Protein AF-A0A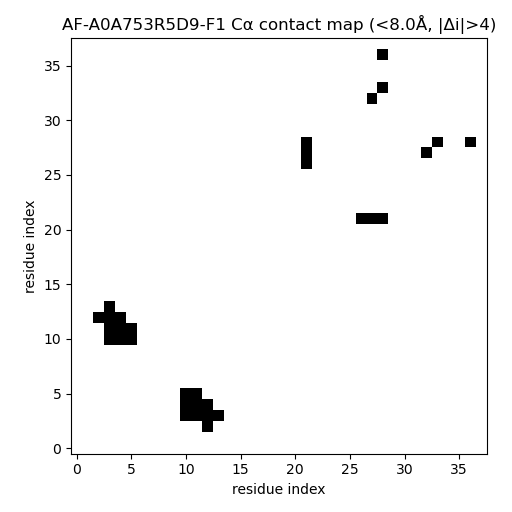753R5D9-F1 (afdb_monomer)

Structure (mmCIF, N/CA/C/O backbone):
data_AF-A0A753R5D9-F1
#
_entry.id   AF-A0A753R5D9-F1
#
loop_
_atom_site.group_PDB
_atom_site.id
_atom_site.type_symbol
_atom_site.label_atom_id
_atom_site.label_alt_id
_atom_site.label_comp_id
_atom_site.label_asym_id
_atom_site.label_entity_id
_atom_site.label_seq_id
_atom_site.pdbx_PDB_ins_code
_atom_site.Cartn_x
_atom_site.Cartn_y
_atom_site.Cartn_z
_atom_site.occupancy
_atom_site.B_iso_or_equiv
_atom_site.auth_seq_id
_atom_site.auth_comp_id
_atom_site.auth_asym_id
_atom_s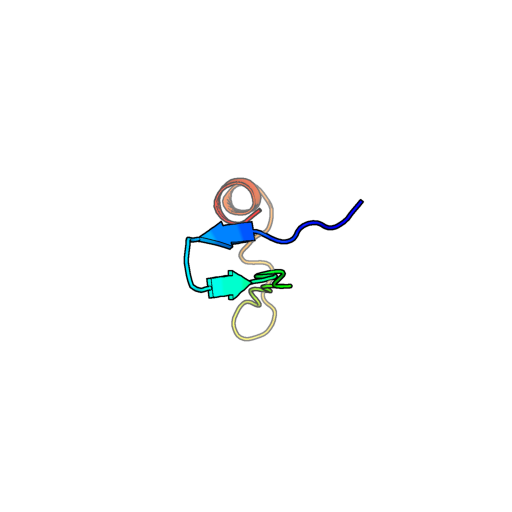ite.auth_atom_id
_atom_site.pdbx_PDB_model_num
ATOM 1 N N . MET A 1 1 ? 4.294 -18.785 -20.145 1.00 51.28 1 MET A N 1
ATOM 2 C CA . MET A 1 1 ? 4.788 -17.596 -20.870 1.00 51.28 1 MET A CA 1
ATOM 3 C C . MET A 1 1 ? 5.284 -16.637 -19.803 1.00 51.28 1 MET A C 1
ATOM 5 O O . MET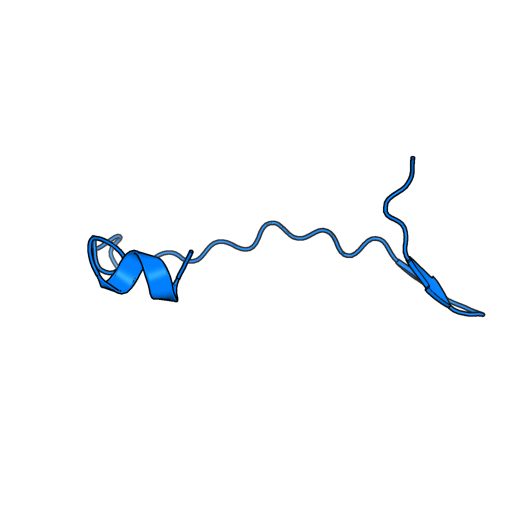 A 1 1 ? 4.494 -16.288 -18.942 1.00 51.28 1 MET A O 1
ATOM 9 N N . GLY A 1 2 ? 6.597 -16.418 -19.708 1.00 67.75 2 GLY A N 1
ATOM 10 C CA . GLY A 1 2 ? 7.220 -15.826 -18.517 1.00 67.75 2 GLY A CA 1
ATOM 11 C C . GLY A 1 2 ? 6.936 -14.331 -18.382 1.00 67.75 2 GLY A C 1
ATOM 12 O O . GLY A 1 2 ? 7.243 -13.569 -19.291 1.00 67.75 2 GLY A O 1
ATOM 13 N N . ASP A 1 3 ? 6.379 -13.913 -17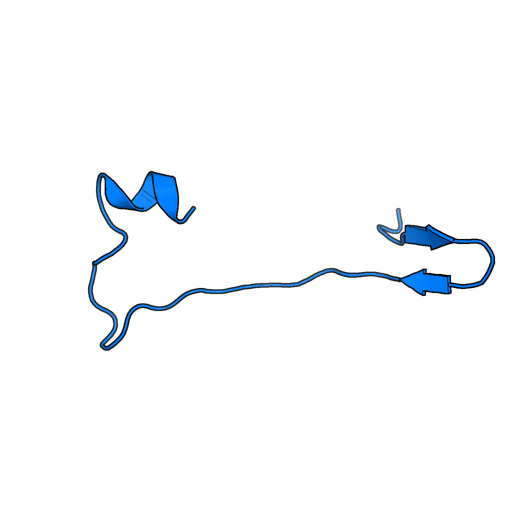.244 1.00 72.19 3 ASP A N 1
ATOM 14 C CA . ASP A 1 3 ? 6.107 -12.509 -16.884 1.00 72.19 3 ASP A CA 1
ATOM 15 C C . ASP A 1 3 ? 7.381 -11.746 -16.466 1.00 72.19 3 ASP A C 1
ATOM 17 O O . ASP A 1 3 ? 7.412 -11.024 -15.466 1.00 72.19 3 ASP A O 1
ATOM 21 N N . GLU A 1 4 ? 8.476 -11.964 -17.182 1.00 79.69 4 GLU A N 1
ATOM 22 C CA . GLU A 1 4 ? 9.792 -11.441 -16.837 1.00 79.69 4 GLU A CA 1
ATOM 23 C C . GLU A 1 4 ? 10.067 -10.184 -17.661 1.00 79.69 4 GLU A C 1
ATOM 25 O O . GLU A 1 4 ? 10.013 -10.207 -18.892 1.00 79.69 4 GLU A O 1
ATOM 30 N N . LYS A 1 5 ? 10.368 -9.073 -16.986 1.00 82.94 5 LYS A N 1
ATOM 31 C CA . LYS A 1 5 ? 10.744 -7.816 -17.644 1.00 8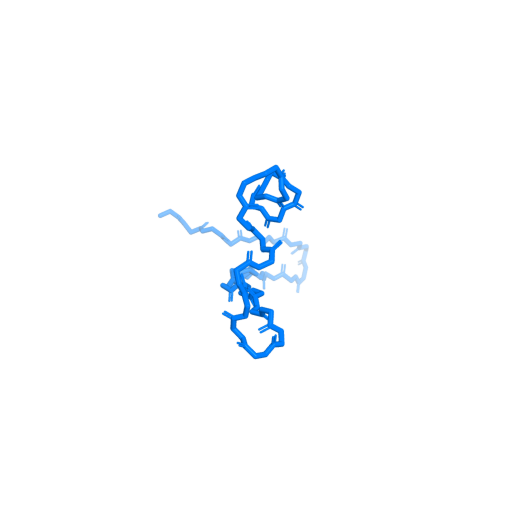2.94 5 LYS A CA 1
ATOM 32 C C . LYS A 1 5 ? 12.263 -7.746 -17.779 1.00 82.94 5 LYS A C 1
ATOM 34 O O . LYS A 1 5 ? 12.984 -8.228 -16.907 1.00 82.94 5 LYS A O 1
ATOM 39 N N . SER A 1 6 ? 12.758 -7.148 -18.861 1.00 86.44 6 SER A N 1
ATOM 40 C CA . SER A 1 6 ? 14.197 -7.032 -19.114 1.00 86.44 6 SER A CA 1
ATOM 41 C C . SER A 1 6 ? 14.610 -5.675 -19.676 1.00 86.44 6 SER A C 1
ATOM 43 O O . SER A 1 6 ? 13.930 -5.119 -20.535 1.00 86.44 6 SER A O 1
ATOM 45 N N . LEU A 1 7 ? 15.769 -5.200 -19.228 1.00 87.56 7 LEU A N 1
ATOM 46 C CA . LEU A 1 7 ? 16.580 -4.130 -19.806 1.00 87.56 7 LEU A CA 1
ATOM 47 C C . LEU A 1 7 ? 17.925 -4.721 -20.273 1.00 87.56 7 LEU A C 1
ATOM 49 O O . LEU A 1 7 ? 18.223 -5.877 -19.976 1.00 87.56 7 LEU A O 1
ATOM 53 N N . ALA A 1 8 ? 18.763 -3.921 -20.943 1.00 86.81 8 ALA A N 1
ATOM 54 C CA . ALA A 1 8 ? 20.029 -4.363 -21.548 1.00 86.81 8 ALA A CA 1
ATOM 55 C C . ALA A 1 8 ? 20.955 -5.184 -20.622 1.00 86.81 8 ALA A C 1
ATOM 57 O O . ALA A 1 8 ? 21.657 -6.071 -21.099 1.00 86.81 8 ALA A O 1
ATOM 58 N N . HIS A 1 9 ? 20.926 -4.939 -19.308 1.00 84.88 9 HIS A N 1
ATOM 59 C CA . HIS A 1 9 ? 21.752 -5.659 -18.328 1.00 84.88 9 HIS A CA 1
ATOM 60 C C . HIS A 1 9 ? 20.985 -6.176 -17.107 1.00 84.88 9 HIS A C 1
ATOM 62 O O . HIS A 1 9 ? 21.601 -6.642 -16.151 1.00 84.88 9 HIS A O 1
ATOM 68 N N . THR A 1 10 ? 19.651 -6.134 -17.118 1.00 81.69 10 THR A N 1
ATOM 69 C CA . THR A 1 10 ? 18.865 -6.555 -15.950 1.00 81.69 10 THR A CA 1
ATOM 70 C C . THR A 1 10 ? 17.612 -7.277 -16.396 1.00 81.69 10 THR A C 1
ATOM 72 O O . THR A 1 10 ? 16.875 -6.780 -17.240 1.00 81.69 10 THR A O 1
ATOM 75 N N . ARG A 1 11 ? 17.331 -8.432 -15.796 1.00 85.50 11 ARG A N 1
ATOM 76 C CA . ARG A 1 11 ? 16.051 -9.136 -15.927 1.00 85.50 11 ARG A CA 1
ATOM 77 C C . ARG A 1 11 ? 15.435 -9.242 -14.542 1.00 85.50 11 ARG A C 1
ATOM 79 O O . ARG A 1 11 ? 16.147 -9.542 -13.587 1.00 85.50 11 ARG A O 1
ATOM 86 N N . TRP A 1 12 ? 14.146 -8.960 -14.418 1.00 87.38 12 TRP A N 1
ATOM 87 C CA . TRP A 1 12 ? 13.455 -9.002 -13.135 1.00 87.38 12 TRP A CA 1
ATOM 88 C C . TRP A 1 12 ? 12.040 -9.544 -13.268 1.00 87.38 12 TRP A C 1
ATOM 90 O O . TRP A 1 12 ? 11.340 -9.333 -14.259 1.00 87.38 12 TRP A O 1
ATOM 100 N N . ASN A 1 13 ? 11.607 -10.210 -12.206 1.00 83.12 13 ASN A N 1
ATOM 101 C CA . ASN A 1 13 ? 10.260 -10.728 -12.048 1.00 83.12 13 ASN A CA 1
ATOM 102 C C . ASN A 1 13 ? 9.679 -10.154 -10.748 1.00 83.12 13 ASN A C 1
ATOM 104 O O . ASN A 1 13 ? 9.714 -10.778 -9.691 1.00 83.12 13 ASN A O 1
ATOM 108 N N . CYS A 1 14 ? 9.216 -8.905 -10.826 1.00 84.44 14 CYS A N 1
ATOM 109 C CA . CYS A 1 14 ? 8.731 -8.117 -9.687 1.00 84.44 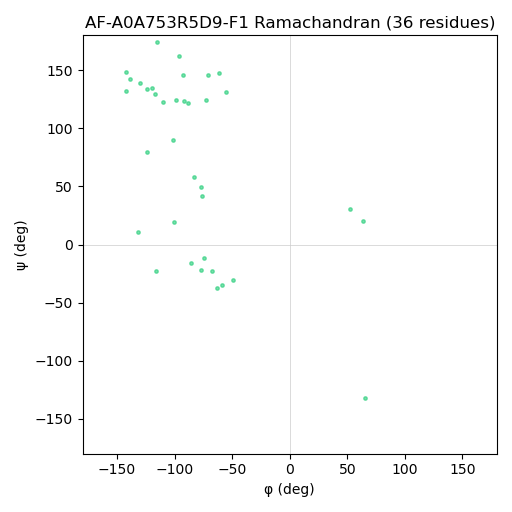14 CYS A CA 1
ATOM 110 C C . CYS A 1 14 ? 7.265 -8.433 -9.351 1.00 84.44 14 CYS A C 1
ATOM 112 O O . CYS A 1 14 ? 6.407 -7.549 -9.386 1.00 84.44 14 CYS A O 1
ATOM 114 N N . LYS A 1 15 ? 6.961 -9.700 -9.062 1.00 87.06 15 LYS A N 1
ATOM 115 C CA . LYS A 1 15 ? 5.641 -10.115 -8.572 1.00 87.06 15 LYS A CA 1
ATOM 116 C C . LYS A 1 15 ? 5.601 -10.011 -7.053 1.00 87.06 15 LYS A C 1
ATOM 118 O O . LYS A 1 15 ? 6.374 -10.674 -6.369 1.00 87.06 15 LYS A O 1
ATOM 123 N N . TYR A 1 16 ? 4.670 -9.217 -6.532 1.00 88.06 16 TYR A N 1
ATOM 124 C CA . TYR A 1 16 ? 4.496 -9.024 -5.095 1.0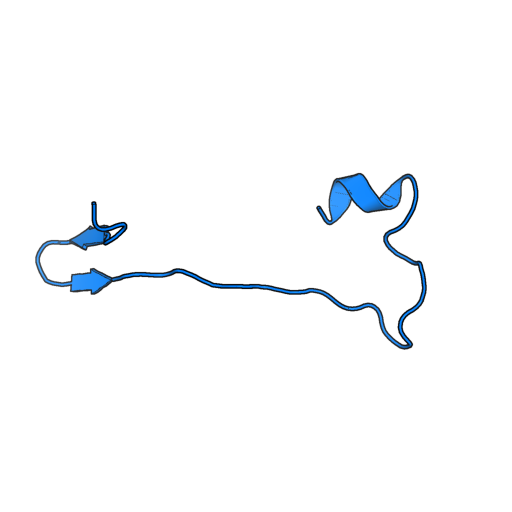0 88.06 16 TYR A CA 1
ATOM 125 C C . TYR A 1 16 ? 3.037 -9.215 -4.691 1.00 88.06 16 TYR A C 1
ATOM 127 O O . TYR A 1 16 ? 2.128 -8.739 -5.366 1.00 88.06 16 TYR A O 1
ATOM 135 N N . HIS A 1 17 ? 2.828 -9.882 -3.557 1.00 85.81 17 HIS A N 1
ATOM 136 C CA . HIS A 1 17 ? 1.532 -9.976 -2.896 1.00 85.81 17 HIS A CA 1
ATOM 137 C C . HIS A 1 17 ? 1.509 -8.992 -1.720 1.00 85.81 17 HIS A C 1
ATOM 139 O O . HIS A 1 17 ? 1.949 -9.308 -0.614 1.00 85.81 17 HIS A O 1
ATOM 145 N N . ILE A 1 18 ? 1.063 -7.766 -1.992 1.00 86.69 18 ILE A N 1
ATOM 146 C CA . ILE A 1 18 ? 1.036 -6.665 -1.023 1.00 86.69 18 ILE A CA 1
ATOM 147 C C . ILE A 1 18 ? -0.330 -6.663 -0.329 1.00 86.69 18 ILE A C 1
ATOM 149 O O . ILE A 1 18 ? -1.361 -6.589 -0.992 1.00 86.69 18 ILE A O 1
ATOM 153 N N . VAL A 1 19 ? -0.338 -6.742 1.005 1.00 87.56 19 VAL A N 1
ATOM 154 C CA . VAL A 1 19 ? -1.562 -6.786 1.821 1.00 87.56 19 VAL A CA 1
ATOM 155 C C . VAL A 1 19 ? -1.544 -5.665 2.849 1.00 87.56 19 VAL A C 1
ATOM 157 O O . VAL A 1 19 ? -0.561 -5.486 3.567 1.00 87.56 19 VAL A O 1
ATOM 160 N N . PHE A 1 20 ? -2.666 -4.958 2.970 1.00 83.31 20 PHE A N 1
ATOM 161 C CA . PHE A 1 20 ? -2.868 -3.919 3.974 1.00 83.31 20 PHE A CA 1
ATOM 162 C C . PHE A 1 20 ? -3.880 -4.382 5.022 1.00 83.31 20 PHE A C 1
ATOM 164 O O . PHE A 1 20 ? -5.019 -4.716 4.698 1.00 83.31 20 PHE A O 1
ATOM 171 N N . ALA A 1 21 ? -3.470 -4.384 6.293 1.00 85.62 21 ALA A N 1
ATOM 172 C CA . ALA A 1 21 ? -4.329 -4.735 7.419 1.00 85.62 21 ALA A CA 1
ATOM 173 C C . ALA A 1 21 ? -4.507 -3.530 8.361 1.00 85.62 21 ALA A C 1
ATOM 175 O O . ALA A 1 21 ? -3.518 -2.924 8.779 1.00 85.62 21 ALA A O 1
ATOM 176 N N . PRO A 1 22 ? -5.748 -3.172 8.736 1.00 87.69 22 PRO A N 1
ATOM 177 C CA . PRO A 1 22 ? -5.990 -2.072 9.657 1.00 87.69 22 PRO A CA 1
ATOM 178 C C . PRO A 1 22 ? -5.558 -2.447 11.078 1.00 87.69 22 PRO A C 1
ATOM 180 O O . PRO A 1 22 ? -5.720 -3.590 11.520 1.00 87.69 22 PRO A O 1
ATOM 183 N N . LYS A 1 23 ? -5.056 -1.462 11.832 1.00 90.00 23 LYS A N 1
ATOM 184 C CA . LYS A 1 23 ? -4.702 -1.647 13.246 1.00 90.00 23 LYS A CA 1
ATOM 185 C C . LYS A 1 23 ? -5.919 -2.181 14.016 1.00 90.00 23 LYS A C 1
ATOM 187 O O . LYS A 1 23 ? -7.023 -1.650 13.884 1.00 90.00 23 LYS A O 1
ATOM 192 N N . TYR A 1 24 ? -5.710 -3.241 14.799 1.00 91.62 24 TYR A N 1
ATOM 193 C CA . TYR A 1 24 ? -6.756 -3.988 15.518 1.00 91.62 24 TYR A CA 1
ATOM 194 C C . TYR A 1 24 ? -7.793 -4.701 14.630 1.00 91.62 24 TYR A C 1
ATOM 196 O O . TYR A 1 24 ? -8.885 -4.999 15.102 1.00 91.62 24 TYR A O 1
ATOM 204 N N . ARG A 1 25 ? -7.482 -4.964 13.348 1.00 82.69 25 ARG A N 1
ATOM 205 C CA . ARG A 1 25 ? -8.374 -5.648 12.385 1.00 82.69 25 ARG A CA 1
ATOM 206 C C . ARG A 1 25 ? -9.769 -5.019 12.283 1.00 82.69 25 ARG A C 1
ATOM 208 O O . ARG A 1 25 ? -10.757 -5.699 12.021 1.00 82.69 25 ARG A O 1
ATOM 215 N N . ARG A 1 26 ? -9.857 -3.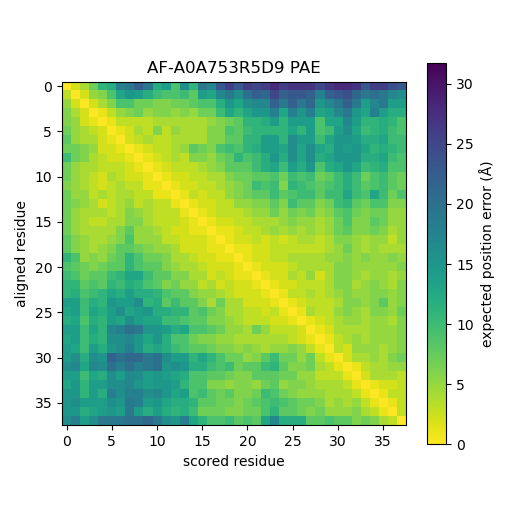703 12.491 1.00 85.50 26 ARG A N 1
ATOM 216 C CA . ARG A 1 26 ? -11.117 -2.962 12.371 1.00 85.50 26 ARG A CA 1
ATOM 217 C C . ARG A 1 26 ? -11.652 -3.059 10.948 1.00 85.50 26 ARG A C 1
ATOM 219 O O . ARG A 1 26 ? -10.882 -3.027 9.995 1.00 85.50 26 ARG A O 1
ATOM 226 N N . GLN A 1 27 ? -12.968 -3.057 10.787 1.00 82.19 27 GLN A N 1
ATOM 227 C CA . GLN A 1 27 ? -13.612 -3.016 9.473 1.00 82.19 27 GLN A CA 1
ATOM 228 C C . GLN A 1 27 ? -13.580 -1.597 8.860 1.00 82.19 27 GLN A C 1
ATOM 230 O O . GLN A 1 27 ? -14.588 -1.069 8.410 1.00 82.19 27 GLN A O 1
ATOM 235 N N . ALA A 1 28 ? -12.407 -0.952 8.852 1.00 80.88 28 ALA A N 1
ATOM 236 C CA . ALA A 1 28 ? -12.232 0.439 8.422 1.00 80.88 28 ALA A CA 1
ATOM 237 C C . ALA A 1 28 ? -12.248 0.625 6.894 1.00 80.88 28 ALA A C 1
ATOM 239 O O . ALA A 1 28 ? -12.524 1.721 6.414 1.00 80.88 28 ALA A O 1
ATOM 240 N N . PHE A 1 29 ? -11.958 -0.438 6.143 1.00 79.81 29 PHE A N 1
ATOM 241 C CA . PHE A 1 29 ? -11.900 -0.440 4.677 1.00 79.81 29 PHE A CA 1
ATOM 242 C C . PHE A 1 29 ? -13.164 -1.024 4.025 1.00 79.81 29 PHE A C 1
ATOM 244 O O . PHE A 1 29 ? -13.136 -1.439 2.871 1.00 79.81 29 PHE A O 1
ATOM 251 N N . TYR A 1 30 ? -14.271 -1.088 4.766 1.00 78.88 30 TYR A N 1
ATOM 252 C CA . TYR A 1 30 ? -15.554 -1.602 4.283 1.00 78.88 30 TYR A CA 1
ATOM 253 C C . TYR A 1 30 ? -16.459 -0.451 3.813 1.00 78.88 30 TYR A C 1
ATOM 255 O O . TYR A 1 30 ? -16.223 0.716 4.133 1.00 78.88 30 TYR A O 1
ATOM 263 N N . GLY A 1 31 ? -17.488 -0.779 3.026 1.00 80.00 31 GLY A N 1
ATOM 264 C CA . GLY A 1 31 ? -18.415 0.205 2.459 1.00 80.00 31 GLY A CA 1
ATOM 265 C C . GLY A 1 31 ? -17.731 1.152 1.471 1.00 80.00 31 GLY A C 1
ATOM 266 O O . GLY A 1 31 ? -16.972 0.716 0.607 1.00 80.00 31 GLY A O 1
ATOM 267 N N . GLU A 1 32 ? -17.973 2.453 1.619 1.00 75.19 32 GLU A N 1
ATOM 268 C CA . GLU A 1 32 ? -17.470 3.501 0.716 1.00 75.19 32 GLU A CA 1
ATOM 269 C C . GLU A 1 32 ? -15.936 3.532 0.616 1.00 75.19 32 GLU A C 1
ATOM 271 O O . GLU A 1 32 ?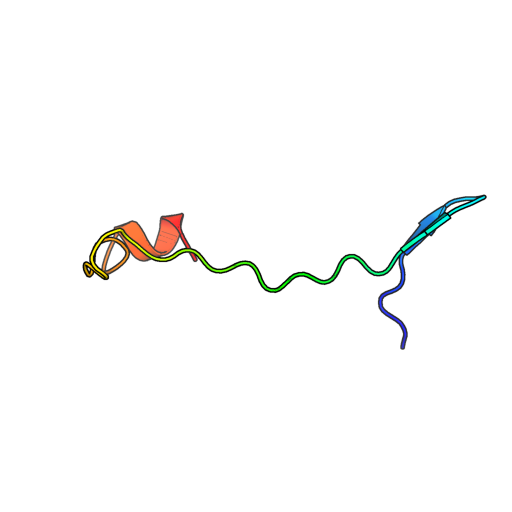 -15.379 3.752 -0.459 1.00 75.19 32 GLU A O 1
ATOM 276 N N . LYS A 1 33 ? -15.234 3.233 1.719 1.00 73.81 33 LYS A N 1
ATOM 277 C CA . LYS A 1 33 ? -13.761 3.251 1.785 1.00 73.81 33 LYS A CA 1
ATOM 278 C C . LYS A 1 33 ? -13.103 2.068 1.075 1.00 73.81 33 LYS A C 1
ATOM 280 O O . LYS A 1 33 ? -11.896 2.100 0.852 1.00 73.81 33 LYS A O 1
ATOM 285 N N . ARG A 1 34 ? -13.877 1.050 0.683 1.00 77.31 34 ARG A N 1
ATOM 286 C CA . ARG A 1 34 ? -13.371 -0.120 -0.048 1.00 77.31 34 ARG A CA 1
ATOM 287 C C . ARG A 1 34 ? -12.813 0.264 -1.416 1.00 77.31 34 ARG A C 1
ATOM 289 O O . ARG A 1 34 ? -11.783 -0.265 -1.812 1.00 77.31 34 ARG A O 1
ATOM 296 N N . ARG A 1 35 ? -13.451 1.218 -2.103 1.00 77.00 35 ARG A N 1
ATOM 297 C CA . ARG A 1 35 ? -13.057 1.656 -3.454 1.00 77.00 35 ARG A CA 1
ATOM 298 C C . ARG A 1 35 ? -11.711 2.386 -3.490 1.00 77.00 35 ARG A C 1
ATOM 300 O O . ARG A 1 35 ? -11.088 2.460 -4.535 1.00 77.00 35 ARG A O 1
ATOM 307 N N . ALA A 1 36 ? -11.285 2.952 -2.363 1.00 76.31 36 ALA A N 1
ATOM 308 C CA . ALA A 1 36 ? -10.007 3.651 -2.262 1.00 76.31 36 ALA A CA 1
ATOM 309 C C . ALA A 1 36 ? -8.828 2.709 -1.959 1.00 76.31 36 ALA A C 1
ATOM 311 O O . ALA A 1 36 ? -7.681 3.120 -2.096 1.00 76.31 36 ALA A O 1
ATOM 312 N N . VAL A 1 37 ? -9.100 1.481 -1.501 1.00 74.81 37 VAL A N 1
ATOM 313 C CA . VAL A 1 37 ? -8.079 0.545 -0.995 1.00 74.81 37 VAL A CA 1
ATOM 314 C C . VAL A 1 37 ? -7.961 -0.723 -1.845 1.00 74.81 37 VAL A C 1
ATOM 316 O O . VAL A 1 37 ? -6.916 -1.368 -1.800 1.00 74.81 37 VAL A O 1
ATOM 319 N N . GLY A 1 38 ? -9.005 -1.082 -2.599 1.00 64.31 38 GLY A N 1
ATOM 320 C CA . GLY A 1 38 ? -9.040 -2.238 -3.501 1.00 64.31 38 GLY A CA 1
ATOM 321 C C . GLY A 1 38 ? -9.027 -1.846 -4.967 1.00 64.31 38 GLY A C 1
ATOM 322 O O . GLY A 1 38 ? -9.745 -0.881 -5.311 1.00 64.31 38 GLY A O 1
#

Foldseek 3Di:
DDPWDDDPPDIDDPDDDDDDADVVNDPPCPDPNVVVPD

Solvent-accessible surface area (backbone atoms only — not comparable to full-atom values): 2811 Å² total; per-residue (Å²): 134,82,86,60,49,73,58,102,90,47,73,48,66,91,80,78,92,85,82,92,78,52,82,92,72,49,81,73,57,51,74,83,46,28,70,81,76,102

Sequence (38 aa):
MGDEKSLAHTRWNCKYHIVFAPKYRRQAFYGEKRRAVG

Radius of gyration: 16.93 Å; Cα contacts (8 Å, |Δi|>4): 16; chains: 1; bounding box: 40×21×37 Å

pLDDT: mean 81.15, std 7.74, range [51.28, 91.62]

InterPro domains:
  IPR002686 Transposase IS200-like [PF01797] (11-34)
  IPR036515 Transposase IS200-like superfamily [G3DSA:3.30.70.1290] (2-38)
  IPR036515 Transposase IS200-like superfamily [SSF143422] (1-36)

Mean predicted aligned error: 7.86 Å

Secondary structure (DSSP, 8-state):
----EEETTEEE----------GGG-STTSGGGGGGT-

Organism: Salmonella enterica (NCBI:txid28901)